Protein AF-A0A3M1D5W0-F1 (afdb_monomer)

Foldseek 3Di:
DDPVVVVVVVVVVVVVVVVVVVVVVVVVLVVLQVVVVVVVVVLLVVQLVVLQVVVWKKKKAWDDWLEPLVDPQRAKTKIFIWTDDVVVPDLDIATPPDDCVPPNDRPDNPPGIAICDDVTPNDGPSHGPYDDDWDDADDDHPQTRMFMAGSNSDTD

Structure (mmCIF, N/CA/C/O backbone):
data_AF-A0A3M1D5W0-F1
#
_entry.id   AF-A0A3M1D5W0-F1
#
loop_
_atom_site.group_PDB
_atom_site.id
_atom_site.type_symbol
_atom_site.label_atom_id
_atom_site.label_alt_id
_atom_site.label_comp_id
_atom_site.label_asym_id
_atom_site.label_entity_id
_atom_site.label_seq_id
_atom_site.pdbx_PDB_ins_code
_atom_site.Cartn_x
_atom_site.Cartn_y
_atom_site.Cartn_z
_atom_site.occupancy
_atom_site.B_iso_or_equiv
_atom_site.auth_seq_id
_atom_site.auth_comp_id
_atom_site.auth_asym_id
_atom_site.auth_atom_id
_atom_site.pdbx_PDB_model_num
ATOM 1 N N . MET A 1 1 ? 33.550 31.207 -32.796 1.00 58.09 1 MET A N 1
ATOM 2 C CA . MET A 1 1 ? 33.046 29.836 -32.621 1.00 58.09 1 MET A CA 1
ATOM 3 C C . MET A 1 1 ? 33.156 29.119 -33.953 1.00 58.09 1 MET A C 1
ATOM 5 O O . MET A 1 1 ? 32.541 29.562 -34.919 1.00 58.09 1 MET A O 1
ATOM 9 N N . THR A 1 2 ? 34.029 28.120 -34.053 1.00 89.38 2 THR A N 1
ATOM 10 C CA . THR A 1 2 ? 34.349 27.435 -35.321 1.00 89.38 2 THR A CA 1
ATOM 11 C C . THR A 1 2 ? 33.618 26.091 -35.425 1.00 89.38 2 THR A C 1
ATOM 13 O O . THR A 1 2 ? 33.246 25.497 -34.415 1.00 89.38 2 THR A O 1
ATOM 16 N N . LEU A 1 3 ? 33.404 25.579 -36.646 1.00 79.06 3 LEU A N 1
ATOM 17 C CA . LEU A 1 3 ? 32.763 24.267 -36.866 1.00 79.06 3 LEU A CA 1
ATOM 18 C C . LEU A 1 3 ? 33.506 23.118 -36.156 1.00 79.06 3 LEU A C 1
ATOM 20 O O . LEU A 1 3 ? 32.880 22.158 -35.714 1.00 79.06 3 LEU A O 1
ATOM 24 N N . THR A 1 4 ? 34.828 23.233 -36.004 1.00 82.19 4 THR A N 1
ATOM 25 C CA . THR A 1 4 ? 35.663 22.253 -35.295 1.00 82.19 4 THR A CA 1
ATOM 26 C C . THR A 1 4 ? 35.435 22.274 -33.785 1.00 82.19 4 THR A C 1
ATOM 28 O O . THR A 1 4 ? 35.382 21.221 -33.158 1.00 82.19 4 THR A O 1
ATOM 31 N N . GLU A 1 5 ? 35.235 23.452 -33.201 1.00 81.12 5 GLU A N 1
ATOM 32 C CA . GLU A 1 5 ? 34.922 23.627 -31.782 1.00 81.12 5 GLU A CA 1
ATOM 33 C C . GLU A 1 5 ? 33.562 23.001 -31.436 1.00 81.12 5 GLU A C 1
ATOM 35 O O . GLU A 1 5 ? 33.445 22.258 -30.462 1.00 81.12 5 GLU A O 1
ATOM 40 N N . LEU A 1 6 ? 32.558 23.193 -32.298 1.00 82.94 6 LEU A N 1
ATOM 41 C CA . LEU A 1 6 ? 31.241 22.572 -32.134 1.00 82.94 6 LEU A CA 1
ATOM 42 C C . LEU A 1 6 ? 31.301 21.037 -32.252 1.00 82.94 6 LEU A C 1
ATOM 44 O O . LEU A 1 6 ? 30.639 20.336 -31.488 1.00 82.94 6 LEU A O 1
ATOM 48 N N . ALA A 1 7 ? 32.126 20.505 -33.159 1.00 84.75 7 ALA A N 1
ATOM 49 C CA . ALA A 1 7 ? 32.320 19.062 -33.306 1.00 84.75 7 ALA A CA 1
ATOM 50 C C . ALA A 1 7 ? 32.958 18.428 -32.057 1.00 84.75 7 ALA A C 1
ATOM 52 O O . ALA A 1 7 ? 32.533 17.356 -31.623 1.00 84.75 7 ALA A O 1
ATOM 53 N N . ILE A 1 8 ? 33.934 19.106 -31.444 1.00 87.94 8 ILE A N 1
ATOM 54 C CA . ILE A 1 8 ? 34.583 18.641 -30.210 1.00 87.94 8 ILE A CA 1
ATOM 55 C C . ILE A 1 8 ? 33.595 18.666 -29.039 1.00 87.94 8 ILE A C 1
ATOM 57 O O . ILE A 1 8 ? 33.496 17.683 -28.306 1.00 87.94 8 ILE A O 1
ATOM 61 N N . VAL A 1 9 ? 32.818 19.743 -28.886 1.00 90.44 9 VAL A N 1
ATOM 62 C CA . VAL A 1 9 ? 31.802 19.844 -27.823 1.00 90.44 9 VAL A CA 1
ATOM 63 C C . VAL A 1 9 ? 30.752 18.739 -27.960 1.00 90.44 9 VAL A C 1
ATOM 65 O O . VAL A 1 9 ? 30.428 18.080 -26.973 1.00 90.44 9 VAL A O 1
ATOM 68 N N . MET A 1 10 ? 30.273 18.469 -29.176 1.00 85.81 10 MET A N 1
ATOM 69 C CA . MET A 1 10 ? 29.327 17.378 -29.431 1.00 85.81 10 MET A CA 1
ATOM 70 C C . MET A 1 10 ? 29.923 16.005 -29.105 1.00 85.81 10 MET A C 1
ATOM 72 O O . MET A 1 10 ? 29.257 15.189 -28.470 1.00 85.81 10 MET A O 1
ATOM 76 N N . ALA A 1 11 ? 31.180 15.755 -29.477 1.00 86.56 11 ALA A N 1
ATOM 77 C CA . ALA A 1 11 ? 31.855 14.501 -29.152 1.00 86.56 11 ALA A CA 1
ATOM 78 C C . ALA A 1 11 ? 31.963 14.293 -27.632 1.00 86.56 11 ALA A C 1
ATOM 80 O O . ALA A 1 11 ? 31.651 13.213 -27.129 1.00 86.56 11 ALA A O 1
ATOM 81 N N . VAL A 1 12 ? 32.327 15.341 -26.886 1.00 86.69 12 VAL A N 1
ATOM 82 C CA . VAL A 1 12 ? 32.404 15.291 -25.419 1.00 86.69 12 VAL A CA 1
ATOM 83 C C . VAL A 1 12 ? 31.020 15.076 -24.795 1.00 86.69 12 VAL A C 1
ATOM 85 O O . VAL A 1 12 ? 30.886 14.242 -23.901 1.00 86.69 12 VAL A O 1
ATOM 88 N N . LEU A 1 13 ? 29.975 15.749 -25.288 1.00 86.31 13 LEU A N 1
ATOM 89 C CA . LEU A 1 13 ? 28.600 15.561 -24.807 1.00 86.31 13 LEU A CA 1
ATOM 90 C C . LEU A 1 13 ? 28.088 14.133 -25.031 1.00 86.31 13 LEU A C 1
ATOM 92 O O . LEU A 1 13 ? 27.442 13.578 -24.145 1.00 86.31 13 LEU A O 1
ATOM 96 N N . VAL A 1 14 ? 28.397 13.516 -26.173 1.00 88.12 14 VAL A N 1
ATOM 97 C CA . VAL A 1 14 ? 28.004 12.126 -26.461 1.00 88.12 14 VAL A CA 1
ATOM 98 C C . VAL A 1 14 ? 28.707 11.149 -25.519 1.00 88.12 14 VAL A C 1
ATOM 100 O O . VAL A 1 14 ? 28.059 10.256 -24.971 1.00 88.12 14 VAL A O 1
ATOM 103 N N . VAL A 1 15 ? 30.006 11.337 -25.273 1.00 84.50 15 VAL A N 1
ATOM 104 C CA . VAL A 1 15 ? 30.772 10.494 -24.340 1.00 84.50 15 VAL A CA 1
ATOM 105 C C . VAL A 1 15 ? 30.238 10.634 -22.911 1.00 84.50 15 VAL A C 1
ATOM 107 O O . VAL A 1 15 ? 29.991 9.628 -22.244 1.00 84.50 15 VAL A O 1
ATOM 110 N N . LEU A 1 16 ? 29.992 11.864 -22.453 1.00 82.88 16 LEU A N 1
ATOM 111 C CA . LEU A 1 16 ? 29.417 12.119 -21.129 1.00 82.88 16 LEU A CA 1
ATOM 112 C C . LEU A 1 16 ? 27.992 11.565 -21.005 1.00 82.88 16 LEU A C 1
ATOM 114 O O . LEU A 1 16 ? 27.657 10.967 -19.983 1.00 82.88 16 LEU A O 1
ATOM 118 N N . GLY A 1 17 ? 27.171 11.702 -22.048 1.00 78.25 17 GLY A N 1
ATOM 119 C CA . GLY A 1 17 ? 25.819 11.148 -22.098 1.00 78.25 17 GLY A CA 1
ATOM 120 C C . GLY A 1 17 ? 25.807 9.622 -22.008 1.00 78.25 17 GLY A C 1
ATOM 121 O O . GLY A 1 17 ? 25.009 9.061 -21.257 1.00 78.25 17 GLY A O 1
ATOM 122 N N . ALA A 1 18 ? 26.726 8.942 -22.698 1.00 75.88 18 ALA A N 1
ATOM 123 C CA . ALA A 1 18 ? 26.844 7.486 -22.654 1.00 75.88 18 ALA A CA 1
ATOM 124 C C . ALA A 1 18 ? 27.225 6.971 -21.254 1.00 75.88 18 ALA A C 1
ATOM 126 O O . ALA A 1 18 ? 26.609 6.028 -20.752 1.00 75.88 18 ALA A O 1
ATOM 127 N N . ILE A 1 19 ? 28.192 7.620 -20.596 1.00 79.56 19 ILE A N 1
ATOM 128 C CA . ILE A 1 19 ? 28.628 7.261 -19.236 1.00 79.56 19 ILE A CA 1
ATOM 129 C C . ILE A 1 19 ? 27.526 7.568 -18.214 1.00 79.56 19 ILE A C 1
ATOM 131 O O . ILE A 1 19 ? 27.208 6.732 -17.365 1.00 79.56 19 ILE A O 1
ATOM 135 N N . GLY A 1 20 ? 26.905 8.748 -18.312 1.00 69.94 20 GLY A N 1
ATOM 136 C CA . GLY A 1 20 ? 25.817 9.157 -17.424 1.00 69.94 20 GLY A CA 1
ATOM 137 C C . GLY A 1 20 ? 24.614 8.220 -17.518 1.00 69.94 20 GLY A C 1
ATOM 138 O O . GLY A 1 20 ? 24.062 7.810 -16.498 1.00 69.94 20 GLY A O 1
ATOM 139 N N . TYR A 1 21 ? 24.251 7.804 -18.730 1.00 70.88 21 TYR A N 1
ATOM 140 C CA . TYR A 1 21 ? 23.145 6.880 -18.952 1.00 70.88 21 TYR A CA 1
ATOM 141 C C . TYR A 1 21 ? 23.424 5.469 -18.411 1.00 70.88 21 TYR A C 1
ATOM 143 O O . TYR A 1 21 ? 22.536 4.865 -17.808 1.00 70.88 21 TYR A O 1
ATOM 151 N N . ALA A 1 22 ? 24.652 4.959 -18.556 1.00 67.25 22 ALA A N 1
ATOM 152 C CA . ALA A 1 22 ? 25.047 3.681 -17.964 1.00 67.25 22 ALA A CA 1
ATOM 153 C C . ALA A 1 22 ? 24.972 3.711 -16.425 1.00 67.25 22 ALA A C 1
ATOM 155 O O . ALA A 1 22 ? 24.407 2.804 -15.825 1.00 67.25 22 ALA A O 1
ATOM 156 N N . SER A 1 23 ? 25.447 4.790 -15.796 1.00 65.44 23 SER A N 1
ATOM 157 C CA . SER A 1 23 ? 25.410 4.964 -14.335 1.00 65.44 23 SER A CA 1
ATOM 158 C C . SER A 1 23 ? 23.983 5.082 -13.773 1.00 65.44 23 SER A C 1
ATOM 160 O O . SER A 1 23 ? 23.661 4.523 -12.723 1.00 65.44 23 SER A O 1
ATOM 162 N N . LEU A 1 24 ? 23.087 5.770 -14.491 1.00 60.34 24 LEU A N 1
ATOM 163 C CA . LEU A 1 24 ? 21.694 5.948 -14.066 1.00 60.34 24 LEU A CA 1
ATOM 164 C C . LEU A 1 24 ? 20.868 4.655 -14.155 1.00 60.34 24 LEU A C 1
ATOM 166 O O . LEU A 1 24 ? 19.963 4.457 -13.340 1.00 60.34 24 LEU A O 1
ATOM 170 N N . ARG A 1 25 ? 21.185 3.758 -15.100 1.00 61.16 25 ARG A N 1
ATOM 171 C CA . ARG A 1 25 ? 20.491 2.467 -15.258 1.00 61.16 25 ARG A CA 1
ATOM 172 C C . ARG A 1 25 ? 20.556 1.598 -14.001 1.00 61.16 25 ARG A C 1
ATOM 174 O O . ARG A 1 25 ? 19.554 0.974 -13.663 1.00 61.16 25 ARG A O 1
ATOM 181 N N . ASP A 1 26 ? 21.670 1.618 -13.277 1.00 62.19 26 ASP A N 1
ATOM 182 C CA . ASP A 1 26 ? 21.860 0.771 -12.092 1.00 62.19 26 ASP A CA 1
ATOM 183 C C . ASP A 1 26 ? 21.162 1.320 -10.835 1.00 62.19 26 ASP A C 1
ATOM 185 O O . ASP A 1 26 ? 20.867 0.580 -9.891 1.00 62.19 26 ASP A O 1
ATOM 189 N N . GLN A 1 27 ? 20.865 2.622 -10.804 1.00 62.28 27 GLN A N 1
ATOM 190 C CA . GLN A 1 27 ? 20.290 3.285 -9.630 1.00 62.28 27 GLN A CA 1
ATOM 191 C C . GLN A 1 27 ? 18.758 3.346 -9.664 1.00 62.28 27 GLN A C 1
ATOM 193 O O . GLN A 1 27 ? 18.109 3.166 -8.630 1.00 62.28 27 GLN A O 1
ATOM 198 N N . LEU A 1 28 ? 18.164 3.549 -10.843 1.00 66.50 28 LEU A N 1
ATOM 199 C CA . LEU A 1 28 ? 16.711 3.632 -11.038 1.00 66.50 28 LEU A CA 1
ATOM 200 C C . LEU A 1 28 ? 15.896 2.466 -10.436 1.00 66.50 28 LEU A C 1
ATOM 202 O O . LEU A 1 28 ? 14.906 2.751 -9.754 1.00 66.50 28 LEU A O 1
ATOM 206 N N . PRO A 1 29 ? 16.266 1.180 -10.606 1.00 66.75 29 PRO A N 1
ATOM 207 C CA . PRO A 1 29 ? 15.489 0.078 -10.034 1.00 66.75 29 PRO A CA 1
ATOM 208 C C . PRO A 1 29 ? 15.486 0.093 -8.499 1.00 66.75 29 PRO A C 1
ATOM 210 O O . PRO A 1 29 ? 14.456 -0.182 -7.885 1.00 66.75 29 PRO A O 1
ATOM 213 N N . ARG A 1 30 ? 16.594 0.495 -7.859 1.00 69.69 30 ARG A N 1
ATOM 214 C CA . ARG A 1 30 ? 16.668 0.614 -6.391 1.00 69.69 30 ARG A CA 1
ATOM 215 C C . ARG A 1 30 ? 15.751 1.710 -5.857 1.00 69.69 30 ARG A C 1
ATOM 217 O O . ARG A 1 30 ? 15.111 1.527 -4.829 1.00 69.69 30 ARG A O 1
ATOM 224 N N . PHE A 1 31 ? 15.658 2.844 -6.547 1.00 71.00 31 PHE A N 1
ATOM 225 C CA . PHE A 1 31 ? 14.760 3.922 -6.125 1.00 71.00 31 PHE A CA 1
ATOM 226 C C . PHE A 1 31 ? 13.283 3.515 -6.192 1.00 71.00 31 PHE A C 1
ATOM 228 O O . PHE A 1 31 ? 12.505 3.871 -5.304 1.00 71.00 31 PHE A O 1
ATOM 235 N N . ARG A 1 32 ? 12.898 2.746 -7.215 1.00 74.69 32 ARG A N 1
ATOM 236 C CA . ARG A 1 32 ? 11.511 2.303 -7.424 1.00 74.69 32 ARG A CA 1
ATOM 237 C C . ARG A 1 32 ? 11.055 1.308 -6.361 1.00 74.69 32 ARG A C 1
ATOM 239 O O . ARG A 1 32 ? 9.991 1.494 -5.775 1.00 74.69 32 ARG A O 1
ATOM 246 N N . THR A 1 33 ? 11.892 0.328 -6.024 1.00 77.38 33 THR A N 1
ATOM 247 C CA . THR A 1 33 ? 11.592 -0.629 -4.947 1.00 77.38 33 THR A CA 1
ATOM 248 C C . THR A 1 33 ? 11.554 0.041 -3.575 1.00 77.38 33 THR A C 1
ATOM 250 O O . THR A 1 33 ? 10.668 -0.247 -2.772 1.00 77.38 33 THR A O 1
ATOM 253 N N . VAL A 1 34 ? 12.444 1.006 -3.315 1.00 83.25 34 VAL A N 1
ATOM 254 C CA . VAL A 1 34 ? 12.425 1.797 -2.074 1.00 83.25 34 VAL A CA 1
ATOM 255 C C . VAL A 1 34 ? 11.142 2.618 -1.948 1.00 83.25 34 VAL A C 1
ATOM 257 O O . VAL A 1 34 ? 10.620 2.748 -0.843 1.00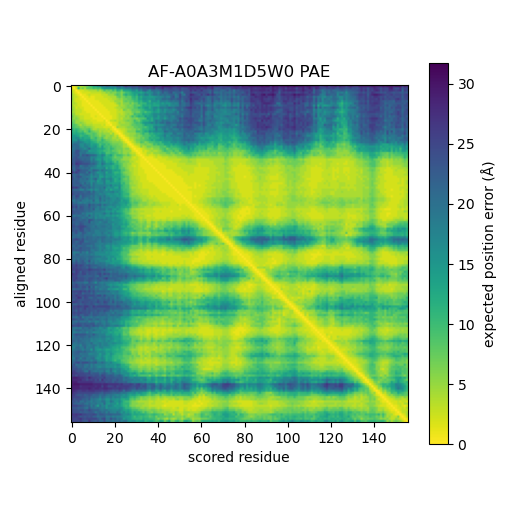 83.25 34 VAL A O 1
ATOM 260 N N . LYS A 1 35 ? 10.601 3.155 -3.048 1.00 85.44 35 LYS A N 1
ATOM 261 C CA . LYS A 1 35 ? 9.321 3.879 -3.029 1.00 85.44 35 LYS A CA 1
ATOM 262 C C . LYS A 1 35 ? 8.164 2.964 -2.609 1.00 85.44 35 LYS A C 1
ATOM 264 O O . LYS A 1 35 ? 7.423 3.335 -1.702 1.00 85.44 35 LYS A O 1
ATOM 269 N N . ALA A 1 36 ? 8.056 1.777 -3.207 1.00 84.75 36 ALA A N 1
ATOM 270 C CA . ALA A 1 36 ? 7.030 0.796 -2.846 1.00 84.75 36 ALA A CA 1
ATOM 271 C C . ALA A 1 36 ? 7.156 0.348 -1.381 1.00 84.75 36 ALA A C 1
ATOM 273 O O . ALA A 1 36 ? 6.180 0.373 -0.636 1.00 84.75 36 ALA A O 1
ATOM 274 N N . ALA A 1 37 ? 8.379 0.055 -0.927 1.00 86.12 37 ALA A N 1
ATOM 275 C CA . ALA A 1 37 ? 8.636 -0.312 0.464 1.00 86.12 37 ALA A CA 1
ATOM 276 C C . ALA A 1 37 ? 8.307 0.821 1.454 1.00 86.12 37 ALA A C 1
ATOM 278 O O . ALA A 1 37 ? 7.791 0.568 2.541 1.00 86.12 37 ALA A O 1
ATOM 279 N N . ARG A 1 38 ? 8.587 2.083 1.093 1.00 89.44 38 ARG A N 1
ATOM 280 C CA . ARG A 1 38 ? 8.218 3.252 1.908 1.00 89.44 38 ARG A CA 1
ATOM 281 C C . ARG A 1 38 ? 6.706 3.420 2.016 1.00 89.44 38 ARG A C 1
ATOM 283 O O . ARG A 1 38 ? 6.251 3.764 3.099 1.00 89.44 38 ARG A O 1
ATOM 290 N N . ARG A 1 39 ? 5.956 3.166 0.937 1.00 89.81 39 ARG A N 1
ATOM 291 C CA . ARG A 1 39 ? 4.486 3.201 0.950 1.00 89.81 39 ARG A CA 1
ATOM 292 C C . ARG A 1 39 ? 3.929 2.133 1.883 1.00 89.81 39 ARG A C 1
ATOM 294 O O . ARG A 1 39 ? 3.280 2.496 2.850 1.00 89.81 39 ARG A O 1
ATOM 301 N N . LEU A 1 40 ? 4.315 0.871 1.688 1.00 88.12 40 LEU A N 1
ATOM 302 C CA . LEU A 1 40 ? 3.889 -0.230 2.559 1.00 88.12 40 LEU A CA 1
ATOM 303 C C . LEU A 1 40 ? 4.209 0.048 4.037 1.00 88.12 40 LEU A C 1
ATOM 305 O O . LEU A 1 40 ? 3.393 -0.184 4.922 1.00 88.12 40 LEU A O 1
ATOM 309 N N . ARG A 1 41 ? 5.401 0.590 4.318 1.00 89.75 41 ARG A N 1
ATOM 310 C CA . ARG A 1 41 ? 5.779 1.007 5.672 1.00 89.75 41 ARG A CA 1
ATOM 311 C C . ARG A 1 41 ? 4.889 2.131 6.211 1.00 89.75 41 ARG A C 1
ATOM 313 O O . ARG A 1 41 ? 4.595 2.103 7.400 1.00 89.75 41 ARG A O 1
ATOM 320 N N . SER A 1 42 ? 4.545 3.124 5.391 1.00 92.62 42 SER A N 1
ATOM 321 C CA . SER A 1 42 ? 3.623 4.195 5.788 1.00 92.62 42 SER A CA 1
ATOM 322 C C . SER A 1 42 ? 2.284 3.598 6.183 1.00 92.62 42 SER A C 1
ATOM 324 O O . SER A 1 42 ? 1.859 3.796 7.310 1.00 92.62 42 SER A O 1
ATOM 326 N N . ASP A 1 43 ? 1.717 2.752 5.325 1.00 91.75 43 ASP A N 1
ATOM 327 C CA . ASP A 1 43 ? 0.399 2.163 5.544 1.00 91.75 43 ASP A CA 1
ATOM 328 C C . ASP A 1 43 ? 0.367 1.307 6.830 1.00 91.75 43 ASP A C 1
ATOM 330 O O . ASP A 1 43 ? -0.591 1.353 7.596 1.00 91.75 43 ASP A O 1
ATOM 334 N N . LEU A 1 44 ? 1.451 0.584 7.145 1.00 90.31 44 LEU A N 1
ATOM 335 C CA . LEU A 1 44 ? 1.590 -0.140 8.418 1.00 90.31 44 LEU A CA 1
ATOM 336 C C . LEU A 1 44 ? 1.660 0.787 9.643 1.00 90.31 44 LEU A C 1
ATOM 338 O O . LEU A 1 44 ? 1.154 0.438 10.711 1.00 90.31 44 LEU A O 1
ATOM 342 N N . LEU A 1 45 ? 2.327 1.938 9.527 1.00 91.81 45 LEU A N 1
ATOM 343 C CA . LEU A 1 45 ? 2.380 2.928 10.605 1.00 91.81 45 LEU A CA 1
ATOM 344 C C . LEU A 1 45 ? 1.014 3.589 10.802 1.00 91.81 45 LEU A C 1
ATOM 346 O O . LEU A 1 45 ? 0.588 3.734 11.947 1.00 91.81 45 LEU A O 1
ATOM 350 N N . ASP A 1 46 ? 0.325 3.896 9.706 1.00 92.56 46 ASP A N 1
ATOM 351 C CA . ASP A 1 46 ? -1.011 4.486 9.703 1.00 92.56 46 ASP A CA 1
ATOM 352 C C . ASP A 1 46 ? -2.023 3.517 10.333 1.00 92.56 46 ASP A C 1
ATOM 354 O O . ASP A 1 46 ? -2.770 3.903 11.232 1.00 92.56 46 ASP A O 1
ATOM 358 N N . LEU A 1 47 ? -1.976 2.227 9.977 1.00 90.69 47 LEU A N 1
ATOM 359 C CA . LEU A 1 47 ? -2.795 1.181 10.601 1.00 90.69 47 LEU A CA 1
ATOM 360 C C . LEU A 1 47 ? -2.511 1.022 12.093 1.00 90.69 47 LEU A C 1
ATOM 362 O O . LEU A 1 47 ? -3.441 0.846 12.884 1.00 90.69 47 LEU A O 1
ATOM 366 N N . ARG A 1 48 ? -1.238 1.081 12.495 1.00 89.25 48 ARG A N 1
ATOM 367 C CA . ARG A 1 48 ? -0.849 1.005 13.906 1.00 89.25 48 ARG A CA 1
ATOM 368 C C . ARG A 1 48 ? -1.385 2.197 14.693 1.00 89.25 48 ARG A C 1
ATOM 370 O O . ARG A 1 48 ? -1.881 2.013 15.803 1.00 89.25 48 ARG A O 1
ATOM 377 N N . GLU A 1 49 ? -1.260 3.405 14.151 1.00 91.44 49 GLU A N 1
ATOM 378 C CA . GLU A 1 49 ? -1.802 4.611 14.775 1.00 91.44 49 GLU A CA 1
ATOM 379 C C . GLU A 1 49 ? -3.327 4.538 14.852 1.00 91.44 49 GLU A C 1
ATOM 381 O O . GLU A 1 49 ? -3.898 4.794 15.913 1.00 91.44 49 GLU A O 1
ATOM 386 N N . LEU A 1 50 ? -3.980 4.120 13.766 1.00 90.19 50 LEU A N 1
ATOM 387 C CA . LEU A 1 50 ? -5.425 3.945 13.700 1.00 90.19 50 LEU A CA 1
ATOM 388 C C . LEU A 1 50 ? -5.912 2.946 14.753 1.00 90.19 50 LEU A C 1
ATOM 390 O O . LEU A 1 50 ? -6.869 3.255 15.461 1.00 90.19 50 LEU A O 1
ATOM 394 N N . ALA A 1 51 ? -5.230 1.809 14.924 1.00 87.94 51 ALA A N 1
ATOM 395 C CA . ALA A 1 51 ? -5.569 0.814 15.942 1.00 87.94 51 ALA A CA 1
ATOM 396 C C . ALA A 1 51 ? -5.528 1.395 17.362 1.00 87.94 51 ALA A C 1
ATOM 398 O O . ALA A 1 51 ? -6.436 1.171 18.164 1.00 87.94 51 ALA A O 1
ATOM 399 N N . VAL A 1 52 ? -4.494 2.188 17.664 1.00 89.56 52 VAL A N 1
ATOM 400 C CA . VAL A 1 52 ? -4.340 2.851 18.967 1.00 89.56 52 VAL A CA 1
ATOM 401 C C . VAL A 1 52 ? -5.390 3.942 19.164 1.00 89.56 52 VAL A C 1
ATOM 403 O O . VAL A 1 52 ? -5.985 4.037 20.236 1.00 89.56 52 VAL A O 1
ATOM 406 N N . ARG A 1 53 ? -5.640 4.756 18.135 1.00 90.44 53 ARG A N 1
ATOM 407 C CA . ARG A 1 53 ? -6.569 5.891 18.188 1.00 90.44 53 ARG A CA 1
ATOM 408 C C . ARG A 1 53 ? -8.022 5.447 18.332 1.00 90.44 53 ARG A C 1
ATOM 410 O O . ARG A 1 53 ? -8.769 6.051 19.093 1.00 90.44 53 ARG A O 1
ATOM 417 N N . THR A 1 54 ? -8.413 4.404 17.607 1.00 87.25 54 THR A N 1
ATOM 418 C CA . THR A 1 54 ? -9.787 3.872 17.604 1.00 87.25 54 THR A CA 1
ATOM 419 C C . THR A 1 54 ? -10.009 2.795 18.664 1.00 87.25 54 THR A C 1
ATOM 421 O O . THR A 1 54 ? -11.142 2.373 18.874 1.00 87.25 54 THR A O 1
ATOM 424 N N . ASN A 1 55 ? -8.947 2.359 19.357 1.00 87.94 55 ASN A N 1
ATOM 425 C CA . ASN A 1 55 ? -8.967 1.228 20.286 1.00 87.94 55 ASN A CA 1
ATOM 426 C C . ASN A 1 55 ? -9.585 -0.036 19.651 1.00 87.94 55 ASN A C 1
ATOM 428 O O . ASN A 1 55 ? -10.338 -0.785 20.285 1.00 87.94 55 ASN A O 1
ATOM 432 N N . ARG A 1 56 ? -9.258 -0.268 18.379 1.00 87.44 56 ARG A N 1
ATOM 433 C CA . ARG A 1 56 ? -9.738 -1.387 17.565 1.00 87.44 56 ARG A CA 1
ATOM 434 C C . ARG A 1 56 ? -8.573 -2.089 16.901 1.00 87.44 56 ARG A C 1
ATOM 436 O O . ARG A 1 56 ? -7.469 -1.560 16.820 1.00 87.44 56 ARG A O 1
ATOM 443 N N . GLU A 1 57 ? -8.798 -3.330 16.504 1.00 89.12 57 GLU A N 1
ATOM 444 C CA . GLU A 1 57 ? -7.804 -4.045 15.717 1.00 89.12 57 GLU A CA 1
ATOM 445 C C . GLU A 1 57 ? -7.807 -3.526 14.284 1.00 89.12 57 GLU A C 1
ATOM 447 O O . GLU A 1 57 ? -8.847 -3.167 13.741 1.00 89.12 57 GLU A O 1
ATOM 452 N N . THR A 1 58 ? -6.636 -3.484 13.672 1.00 90.56 58 THR A N 1
ATOM 453 C CA . THR A 1 58 ? -6.487 -3.153 12.256 1.00 90.56 58 THR A CA 1
ATOM 454 C C . THR A 1 58 ? -5.610 -4.205 11.609 1.00 90.56 58 THR A C 1
ATOM 456 O O . THR A 1 58 ? -4.823 -4.872 12.290 1.00 90.56 58 THR A O 1
ATOM 459 N N . ARG A 1 59 ? -5.739 -4.394 10.301 1.00 90.12 59 ARG A N 1
ATOM 460 C CA . ARG A 1 59 ? -4.891 -5.332 9.576 1.00 90.12 59 ARG A CA 1
ATOM 461 C C . ARG A 1 59 ? -4.532 -4.840 8.190 1.00 90.12 59 ARG A C 1
ATOM 463 O O . ARG A 1 59 ? -5.289 -4.110 7.558 1.00 90.12 59 ARG A O 1
ATOM 470 N N . LEU A 1 60 ? -3.381 -5.303 7.729 1.00 91.69 60 LEU A N 1
ATOM 471 C CA . LEU A 1 60 ? -2.983 -5.256 6.332 1.00 91.69 60 LEU A CA 1
ATOM 472 C C . LEU A 1 60 ? -3.097 -6.667 5.763 1.00 91.69 60 LEU A C 1
ATOM 474 O O . LEU A 1 60 ? -2.499 -7.569 6.339 1.00 91.69 60 LEU A O 1
ATOM 478 N N . VAL A 1 61 ? -3.819 -6.864 4.662 1.00 90.62 61 VAL A N 1
ATOM 479 C CA . VAL A 1 61 ? -3.961 -8.169 3.988 1.00 90.62 61 VAL A CA 1
ATOM 480 C C . VAL A 1 61 ? -3.314 -8.095 2.616 1.00 90.62 61 VAL A C 1
ATOM 482 O O . VAL A 1 61 ? -3.685 -7.242 1.816 1.00 90.62 61 VAL A O 1
ATOM 485 N N . LEU A 1 62 ? -2.366 -8.976 2.316 1.00 89.75 62 LEU A N 1
ATOM 486 C CA . LEU A 1 62 ? -1.812 -9.083 0.969 1.00 89.75 62 LEU A CA 1
ATOM 487 C C . LEU A 1 62 ? -2.801 -9.846 0.078 1.00 89.75 62 LEU A C 1
ATOM 489 O O . LEU A 1 62 ? -3.178 -10.970 0.397 1.00 89.75 62 LEU A O 1
ATOM 493 N N . THR A 1 63 ? -3.230 -9.249 -1.034 1.00 89.38 63 THR A N 1
ATOM 494 C CA . THR A 1 63 ? -4.289 -9.812 -1.895 1.00 89.38 63 THR A CA 1
ATOM 495 C C . THR A 1 63 ? -3.805 -10.203 -3.282 1.00 89.38 63 THR A C 1
ATOM 497 O O . THR A 1 63 ? -4.341 -11.136 -3.878 1.00 89.38 63 THR A O 1
ATOM 500 N N . GLY A 1 64 ? -2.774 -9.537 -3.800 1.00 87.62 64 GLY A N 1
ATOM 501 C CA . GLY A 1 64 ? -2.225 -9.826 -5.121 1.00 87.62 64 GLY A CA 1
ATOM 502 C C . GLY A 1 64 ? -0.712 -9.702 -5.159 1.00 87.62 64 GLY A C 1
ATOM 503 O O . GLY A 1 64 ? -0.134 -8.768 -4.609 1.00 87.62 64 GLY A O 1
ATOM 504 N N . SER A 1 65 ? -0.056 -10.642 -5.836 1.00 86.31 65 SER A N 1
ATOM 505 C CA . SER A 1 65 ? 1.368 -10.541 -6.167 1.00 86.31 65 SER A CA 1
ATOM 506 C C . SER A 1 65 ? 1.533 -10.169 -7.637 1.00 86.31 65 SER A C 1
ATOM 508 O O . SER A 1 65 ? 0.684 -10.498 -8.465 1.00 86.31 65 SER A O 1
ATOM 510 N N . GLY A 1 66 ? 2.652 -9.536 -7.981 1.00 78.88 66 GLY A N 1
ATOM 511 C CA . GLY A 1 66 ? 3.046 -9.342 -9.376 1.00 78.88 66 GLY A CA 1
ATOM 512 C C . GLY A 1 66 ? 3.609 -10.613 -10.027 1.00 78.88 66 GLY A C 1
ATOM 513 O O . GLY A 1 66 ? 4.058 -10.547 -11.163 1.00 78.88 66 GLY A O 1
ATOM 514 N N . GLY A 1 67 ? 3.605 -11.762 -9.336 1.00 78.88 67 GLY A N 1
ATOM 515 C CA . GLY A 1 67 ? 4.105 -13.042 -9.843 1.00 78.88 67 GLY A CA 1
ATOM 516 C C . GLY A 1 67 ? 5.627 -13.194 -9.744 1.00 78.88 67 GLY A C 1
ATOM 517 O O . GLY A 1 67 ? 6.248 -12.830 -8.738 1.00 78.88 67 GLY A O 1
ATOM 518 N N . ASP A 1 68 ? 6.240 -13.773 -10.781 1.00 72.25 68 ASP A N 1
ATOM 519 C CA . ASP A 1 68 ? 7.696 -13.889 -10.877 1.00 72.25 68 ASP A CA 1
ATOM 520 C C . ASP A 1 68 ? 8.248 -12.528 -11.319 1.00 72.25 68 ASP A C 1
ATOM 522 O O . ASP A 1 68 ? 8.317 -12.237 -12.509 1.00 72.25 68 ASP A O 1
ATOM 526 N N . CYS A 1 69 ? 8.630 -11.672 -10.358 1.00 76.62 69 CYS A N 1
ATOM 527 C CA . CYS A 1 69 ? 9.176 -10.313 -10.567 1.00 76.62 69 CYS A CA 1
ATOM 528 C C . CYS A 1 69 ? 10.477 -10.246 -11.404 1.00 76.62 69 CYS A C 1
ATOM 530 O O . CYS A 1 69 ? 11.240 -9.281 -11.320 1.00 76.62 69 CYS A O 1
ATOM 532 N N . ARG A 1 70 ? 10.791 -11.314 -12.132 1.00 75.06 70 ARG A N 1
ATOM 533 C CA . ARG A 1 70 ? 11.834 -11.435 -13.143 1.00 75.06 70 ARG A CA 1
ATOM 534 C C . ARG A 1 70 ? 11.283 -11.247 -14.553 1.00 75.06 70 ARG A C 1
ATOM 536 O O . ARG A 1 70 ? 12.068 -10.914 -15.439 1.00 75.06 70 ARG A O 1
ATOM 543 N N . ASP A 1 71 ? 9.988 -11.475 -14.769 1.00 70.12 71 ASP A N 1
ATOM 544 C CA . ASP A 1 71 ? 9.375 -11.312 -16.080 1.00 70.12 71 ASP A CA 1
ATOM 545 C C . ASP A 1 71 ? 8.983 -9.848 -16.309 1.00 70.12 71 ASP A C 1
ATOM 547 O O . ASP A 1 71 ? 8.324 -9.205 -15.492 1.00 70.12 71 ASP A O 1
ATOM 551 N N . GLY A 1 72 ? 9.388 -9.316 -17.463 1.00 65.06 72 GLY A N 1
ATOM 552 C CA . GLY A 1 72 ? 9.268 -7.905 -17.834 1.00 65.06 72 GLY A CA 1
ATOM 553 C C . GLY A 1 72 ? 7.834 -7.393 -17.994 1.00 65.06 72 GLY A C 1
ATOM 554 O O . GLY A 1 72 ? 7.624 -6.236 -18.364 1.00 65.06 72 GLY A O 1
ATOM 555 N N . ARG A 1 73 ? 6.857 -8.274 -17.789 1.00 65.69 73 ARG A N 1
ATOM 556 C CA . ARG A 1 73 ? 5.431 -8.085 -18.061 1.00 65.69 73 ARG A CA 1
ATOM 557 C C . ARG A 1 73 ? 4.565 -8.250 -16.816 1.00 65.69 73 ARG A C 1
ATOM 559 O O . ARG A 1 73 ? 3.403 -7.859 -16.856 1.00 65.69 73 ARG A O 1
ATOM 566 N N . SER A 1 74 ? 5.115 -8.806 -15.739 1.00 68.00 74 SER A N 1
ATOM 567 C CA . SER A 1 74 ? 4.399 -9.102 -14.502 1.00 68.00 74 SER A CA 1
ATOM 568 C C . SER A 1 74 ? 5.010 -8.276 -13.367 1.00 68.00 74 SER A C 1
ATOM 570 O O . SER A 1 74 ? 5.939 -8.687 -12.671 1.00 68.00 74 SER A O 1
ATOM 572 N N . TRP A 1 75 ? 4.510 -7.046 -13.246 1.00 79.25 75 TRP A N 1
ATOM 573 C CA . TRP A 1 75 ? 4.860 -6.098 -12.190 1.00 79.25 75 TRP A CA 1
ATOM 574 C C . TRP A 1 75 ? 3.594 -5.687 -11.447 1.00 79.25 75 TRP A C 1
ATOM 576 O O . TRP A 1 75 ? 2.504 -5.722 -12.016 1.00 79.25 75 TRP A O 1
ATOM 586 N N . GLY A 1 76 ? 3.742 -5.254 -10.201 1.00 85.19 76 GLY A N 1
ATOM 587 C CA . GLY A 1 76 ? 2.625 -4.878 -9.351 1.00 85.19 76 GLY A CA 1
ATOM 588 C C . GLY A 1 76 ? 2.518 -5.714 -8.087 1.00 85.19 76 GLY A C 1
ATOM 589 O O . GLY A 1 76 ? 3.459 -6.391 -7.668 1.00 85.19 76 GLY A O 1
ATOM 590 N N . GLY A 1 77 ? 1.352 -5.608 -7.472 1.00 88.75 77 GLY A N 1
ATOM 591 C CA . GLY A 1 77 ? 1.023 -6.172 -6.178 1.00 88.75 77 GLY A CA 1
ATOM 592 C C . GLY A 1 77 ? -0.110 -5.375 -5.558 1.00 88.75 77 GLY A C 1
ATOM 593 O O . GLY A 1 77 ? -0.253 -4.187 -5.845 1.00 88.75 77 GLY A O 1
ATOM 594 N N . SER A 1 78 ? -0.891 -6.016 -4.706 1.00 91.31 78 SER A N 1
ATOM 595 C CA . SER A 1 78 ? -1.984 -5.353 -4.020 1.00 91.31 78 SER A CA 1
ATOM 596 C C . SER A 1 78 ? -2.138 -5.830 -2.588 1.00 91.31 78 SER A C 1
ATOM 598 O O . SER A 1 78 ? -1.808 -6.969 -2.238 1.00 91.31 78 SER A O 1
ATOM 600 N N . TRP A 1 79 ? -2.606 -4.914 -1.751 1.00 92.44 79 TRP A N 1
ATOM 601 C CA . TRP A 1 79 ? -2.959 -5.170 -0.368 1.00 92.44 79 TRP A CA 1
ATOM 602 C C . TRP A 1 79 ? -4.180 -4.352 0.038 1.00 92.44 79 TRP A C 1
ATOM 604 O O . TRP A 1 79 ? -4.510 -3.344 -0.587 1.00 92.44 79 TRP A O 1
ATOM 614 N N . LEU A 1 80 ? -4.850 -4.818 1.085 1.00 92.56 80 LEU A N 1
ATOM 615 C CA . LEU A 1 80 ? -5.988 -4.164 1.709 1.00 92.56 80 LEU A CA 1
ATOM 616 C C . LEU A 1 80 ? -5.611 -3.668 3.100 1.00 92.56 80 LEU A C 1
ATOM 618 O O . LEU A 1 80 ? -4.887 -4.344 3.832 1.00 92.56 80 LEU A O 1
ATOM 622 N N . LEU A 1 81 ? -6.137 -2.510 3.468 1.00 93.25 81 LEU A N 1
ATOM 623 C CA . LEU A 1 81 ? -6.071 -1.911 4.791 1.00 93.25 81 LEU A CA 1
ATOM 624 C C . LEU A 1 81 ? -7.470 -2.000 5.387 1.00 93.25 81 LEU A C 1
ATOM 626 O O . LEU A 1 81 ? -8.426 -1.492 4.801 1.00 93.25 81 LEU A O 1
ATOM 630 N N . GLN A 1 82 ? -7.586 -2.680 6.523 1.00 91.50 82 GLN A N 1
ATOM 631 C CA . GLN A 1 82 ? -8.879 -2.988 7.119 1.00 91.50 82 GLN A CA 1
ATOM 632 C C . GLN A 1 82 ? -8.892 -2.706 8.619 1.00 91.50 82 GLN A C 1
ATOM 634 O O . GLN A 1 82 ? -7.866 -2.817 9.303 1.00 91.50 82 GLN A O 1
ATOM 639 N N . ILE A 1 83 ? -10.069 -2.390 9.144 1.00 89.62 83 ILE A N 1
ATOM 640 C CA . ILE A 1 83 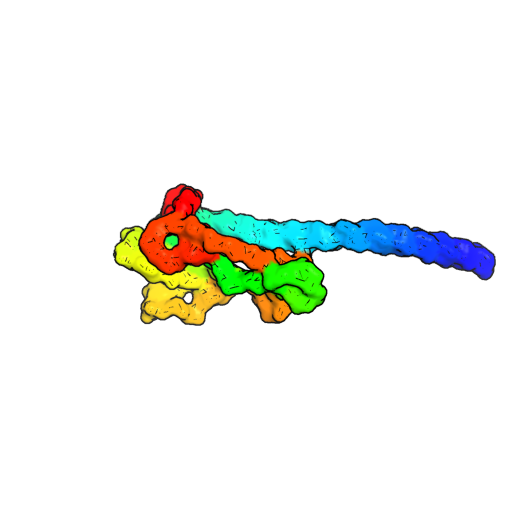? -10.348 -2.218 10.566 1.00 89.62 83 ILE A CA 1
ATOM 641 C C . ILE A 1 83 ? -11.325 -3.296 11.034 1.00 89.62 83 ILE A C 1
ATOM 643 O O . ILE A 1 83 ? -12.295 -3.631 10.366 1.00 89.62 83 ILE A O 1
ATOM 647 N N . GLY A 1 84 ? -11.039 -3.890 12.185 1.00 87.31 84 GLY A N 1
ATOM 648 C CA . GLY A 1 84 ? -11.861 -4.924 12.794 1.00 87.31 84 GLY A CA 1
ATOM 649 C C . GLY A 1 84 ? -12.624 -4.399 14.001 1.00 87.31 84 GLY A C 1
ATOM 650 O O . GLY A 1 84 ? -12.341 -3.330 14.553 1.00 87.31 84 GLY A O 1
ATOM 651 N N . ASN A 1 85 ? -13.612 -5.178 14.423 1.00 79.94 85 ASN A N 1
ATOM 652 C CA . ASN A 1 85 ? -14.490 -4.873 15.550 1.00 79.94 85 ASN A CA 1
ATOM 653 C C . ASN A 1 85 ? -14.421 -5.948 16.654 1.00 79.94 85 ASN A C 1
ATOM 655 O O . ASN A 1 85 ? -15.405 -6.155 17.372 1.00 79.94 85 ASN A O 1
ATOM 659 N N . SER A 1 86 ? -13.275 -6.621 16.850 1.00 74.62 86 SER A N 1
ATOM 660 C CA . SER A 1 86 ? -13.160 -7.644 17.909 1.00 74.62 86 SER A CA 1
ATOM 661 C C . SER A 1 86 ? -13.407 -7.113 19.319 1.00 74.62 86 SER A C 1
ATOM 663 O O . SER A 1 86 ? -13.879 -7.861 20.176 1.00 74.62 86 SER A O 1
ATOM 665 N N . SER A 1 87 ? -13.166 -5.822 19.573 1.00 70.75 87 SER A N 1
ATOM 666 C CA . SER A 1 87 ? -13.494 -5.176 20.851 1.00 70.75 87 SER A CA 1
ATOM 667 C C . SER A 1 87 ? -14.998 -5.186 21.160 1.00 70.75 87 SER A C 1
ATOM 669 O O . SER A 1 87 ? -15.375 -5.185 22.331 1.00 70.75 87 SER A O 1
ATOM 671 N N . LEU A 1 88 ? -15.844 -5.259 20.129 1.00 71.19 88 LEU A N 1
ATOM 672 C CA . LEU A 1 88 ? -17.303 -5.381 20.214 1.00 71.19 88 LEU A CA 1
ATOM 673 C C . LEU A 1 88 ? -17.788 -6.826 19.988 1.00 71.19 88 LEU A C 1
ATOM 675 O O . LEU A 1 88 ? -18.988 -7.064 19.871 1.00 71.19 88 LEU A O 1
ATOM 679 N N . GLY A 1 89 ? -16.874 -7.802 19.926 1.00 70.81 89 GLY A N 1
ATOM 680 C CA . GLY A 1 89 ? -17.199 -9.212 19.691 1.00 70.81 89 GLY A CA 1
ATOM 681 C C . GLY A 1 89 ? -17.566 -9.550 18.242 1.00 70.81 89 GLY A C 1
ATOM 682 O O . GLY A 1 89 ? -18.130 -10.616 17.997 1.00 70.81 89 GLY A O 1
ATOM 683 N N . SER A 1 90 ? -17.260 -8.669 17.284 1.00 78.06 90 SER A N 1
ATOM 684 C CA . SER A 1 90 ? -17.449 -8.927 15.854 1.00 78.06 90 SER A CA 1
ATOM 685 C C . SER A 1 90 ? -16.160 -9.448 15.221 1.00 78.06 90 SER A C 1
ATOM 687 O O . SER A 1 90 ? -15.084 -8.920 15.481 1.00 78.06 90 SER A O 1
ATOM 689 N N . ASN A 1 91 ? -16.286 -10.440 14.339 1.00 75.88 91 ASN A N 1
ATOM 690 C CA . ASN A 1 91 ? -15.184 -10.948 13.509 1.00 75.88 91 ASN A CA 1
ATOM 691 C C . ASN A 1 91 ? -15.193 -10.339 12.096 1.00 75.88 91 ASN A C 1
ATOM 693 O O . ASN A 1 91 ? -14.530 -10.858 11.197 1.00 75.88 91 ASN A O 1
ATOM 697 N N . ARG A 1 92 ? -16.007 -9.299 11.870 1.00 80.94 92 ARG A N 1
ATOM 698 C CA . ARG A 1 92 ? -16.063 -8.601 10.585 1.00 80.94 92 ARG A CA 1
ATOM 699 C C . ARG A 1 92 ? -14.915 -7.608 10.477 1.00 80.94 92 ARG A C 1
ATOM 701 O O . ARG A 1 92 ? -14.596 -6.913 11.444 1.00 80.94 92 ARG A O 1
ATOM 708 N N . TRP A 1 93 ? -14.346 -7.572 9.283 1.00 86.56 93 TRP A N 1
ATOM 709 C CA . TRP A 1 93 ? -13.336 -6.619 8.864 1.00 86.56 93 TRP A CA 1
ATOM 710 C C . TRP A 1 93 ? -13.961 -5.699 7.840 1.00 86.56 93 TRP A C 1
ATOM 712 O O . TRP A 1 93 ? -14.659 -6.185 6.954 1.00 86.56 93 TRP A O 1
ATOM 722 N N . ASP A 1 94 ? -13.689 -4.418 8.005 1.00 88.12 94 ASP A N 1
ATOM 723 C CA . ASP A 1 94 ? -14.162 -3.351 7.147 1.00 88.12 94 ASP A CA 1
ATOM 724 C C . ASP A 1 94 ? -12.973 -2.716 6.434 1.00 88.12 94 ASP A C 1
ATOM 726 O O . ASP A 1 94 ? -11.923 -2.499 7.055 1.00 88.12 94 ASP A O 1
ATOM 730 N N . THR A 1 95 ? -13.091 -2.492 5.138 1.00 90.50 95 THR A N 1
ATOM 731 C CA . THR A 1 95 ? -12.045 -1.880 4.326 1.00 90.50 95 THR A CA 1
ATOM 732 C C . THR A 1 95 ? -12.098 -0.374 4.512 1.00 90.50 95 THR A C 1
ATOM 734 O O . THR A 1 95 ? -13.146 0.193 4.741 1.00 90.50 95 THR A O 1
ATOM 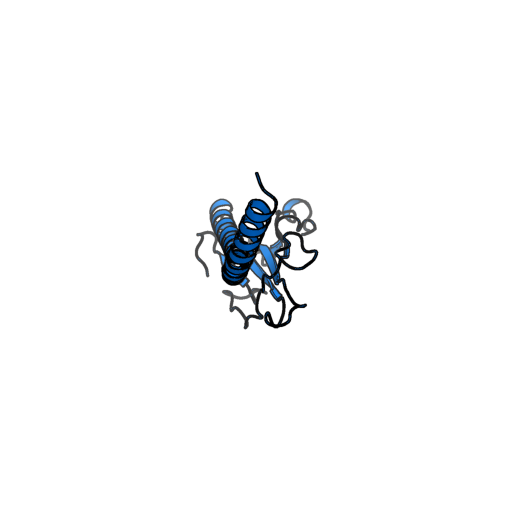737 N N . LEU A 1 96 ? -10.945 0.298 4.530 1.00 89.69 96 LEU A N 1
ATOM 738 C CA . LEU A 1 96 ? -10.967 1.745 4.748 1.00 89.69 96 LEU A CA 1
ATOM 739 C C . LEU A 1 96 ? -11.542 2.492 3.518 1.00 89.69 96 LEU A C 1
ATOM 741 O O . LEU A 1 96 ? -11.235 2.102 2.386 1.00 89.69 96 LEU A O 1
ATOM 745 N N . PRO A 1 97 ? -12.248 3.621 3.714 1.00 87.44 97 PRO A N 1
ATOM 746 C CA . PRO A 1 97 ? -12.674 4.188 4.998 1.00 87.44 97 PRO A CA 1
ATOM 747 C C . PRO A 1 97 ? -13.790 3.366 5.661 1.00 87.44 97 PRO A C 1
ATOM 749 O O . PRO A 1 97 ? -14.586 2.752 4.983 1.00 87.44 97 PRO A O 1
ATOM 752 N N . GLU A 1 98 ? -13.858 3.385 6.997 1.00 82.75 98 GLU A N 1
ATOM 753 C CA . GLU A 1 98 ? -14.939 2.692 7.711 1.00 82.75 98 GLU A CA 1
ATOM 754 C C . GLU A 1 98 ? -16.305 3.305 7.377 1.00 82.75 98 GLU A C 1
ATOM 756 O O . GLU A 1 98 ? -16.575 4.453 7.743 1.00 82.75 98 GLU A O 1
ATOM 761 N N . ASP A 1 99 ? -17.158 2.511 6.746 1.00 83.00 99 ASP A N 1
ATOM 762 C CA . ASP A 1 99 ? -18.502 2.858 6.280 1.00 83.00 99 ASP A CA 1
ATOM 763 C C . ASP A 1 99 ? -19.554 1.848 6.767 1.00 83.00 99 ASP A C 1
ATOM 765 O O . ASP A 1 99 ? -20.712 2.203 6.997 1.00 83.00 99 ASP A O 1
ATOM 769 N N . SER A 1 100 ? -19.140 0.618 7.081 1.00 79.75 100 SER A N 1
ATOM 770 C CA . SER A 1 100 ? -20.035 -0.456 7.512 1.00 79.75 100 SER A CA 1
ATOM 771 C C . SER A 1 100 ? -20.769 -0.183 8.827 1.00 79.75 100 SER A C 1
ATOM 773 O O . SER A 1 100 ? -21.716 -0.897 9.172 1.00 79.75 100 SER A O 1
ATOM 775 N N . LEU A 1 101 ? -20.374 0.846 9.581 1.00 74.56 101 LEU A N 1
ATOM 776 C CA . LEU A 1 101 ? -21.118 1.322 10.750 1.00 74.56 101 LEU A CA 1
ATOM 777 C C . LEU A 1 101 ? -22.349 2.162 10.396 1.00 74.56 101 LEU A C 1
ATOM 779 O O . LEU A 1 101 ? -23.270 2.226 11.217 1.00 74.56 101 LEU A O 1
ATOM 783 N N . ASP A 1 102 ? -22.378 2.785 9.222 1.00 77.44 102 ASP A N 1
ATOM 784 C CA . ASP A 1 102 ? -23.455 3.685 8.815 1.00 77.44 102 ASP A CA 1
ATOM 785 C C . ASP A 1 102 ? -24.650 2.912 8.239 1.00 77.44 102 ASP A C 1
ATOM 787 O O . ASP A 1 102 ? -25.801 3.255 8.534 1.00 77.44 102 ASP A O 1
ATOM 791 N N . ASP A 1 103 ? -24.405 1.835 7.485 1.00 76.75 103 ASP A N 1
ATOM 792 C CA . ASP A 1 103 ? -25.469 1.054 6.836 1.00 76.75 103 ASP A CA 1
ATOM 793 C C . ASP A 1 103 ? -25.347 -0.482 6.970 1.00 76.75 103 ASP A C 1
ATOM 795 O O . ASP A 1 103 ? -26.253 -1.222 6.569 1.00 76.75 103 ASP A O 1
ATOM 799 N N . GLY A 1 104 ? -24.274 -0.978 7.593 1.00 76.56 104 GLY A N 1
ATOM 800 C CA . GLY A 1 104 ? -24.026 -2.407 7.785 1.00 76.56 104 GLY A CA 1
ATOM 801 C C . GLY A 1 104 ? -23.294 -3.116 6.638 1.00 76.56 104 GLY A C 1
ATOM 802 O O . GLY A 1 104 ? -23.141 -4.345 6.734 1.00 76.56 104 GLY A O 1
ATOM 803 N N . SER A 1 105 ? -22.858 -2.397 5.600 1.00 79.69 105 SER A N 1
ATOM 804 C CA . SER A 1 105 ? -22.153 -2.912 4.415 1.00 79.69 105 SER A CA 1
ATOM 805 C C . SER A 1 105 ? -20.808 -2.196 4.210 1.00 79.69 105 SER A C 1
ATOM 807 O O . SER A 1 105 ? -20.733 -1.002 4.420 1.00 79.69 105 SER A O 1
ATOM 809 N N . ASP A 1 106 ? -19.763 -2.938 3.824 1.00 81.12 106 ASP A N 1
ATOM 810 C CA . ASP A 1 106 ? -18.466 -2.387 3.364 1.00 81.12 106 ASP A CA 1
ATOM 811 C C . ASP A 1 106 ? -18.588 -2.176 1.847 1.00 81.12 106 ASP A C 1
ATOM 813 O O . 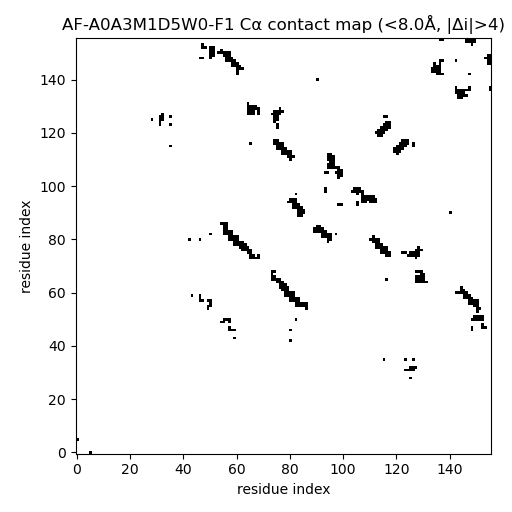ASP A 1 106 ? -18.524 -3.154 1.083 1.00 81.12 106 ASP A O 1
ATOM 817 N N . ASP A 1 107 ? -18.924 -0.957 1.418 1.00 81.50 107 ASP A N 1
ATOM 818 C CA . ASP A 1 107 ? -19.141 -0.597 0.012 1.00 81.50 107 ASP A CA 1
ATOM 819 C C . ASP A 1 107 ? -18.212 0.516 -0.512 1.00 81.50 107 ASP A C 1
ATOM 821 O O . ASP A 1 107 ? -18.010 0.623 -1.733 1.00 81.50 107 ASP A O 1
ATOM 825 N N . ASP A 1 108 ? -17.537 1.239 0.381 1.00 82.44 108 ASP A N 1
ATOM 826 C CA . ASP A 1 108 ? -16.457 2.176 0.103 1.00 82.44 108 ASP A CA 1
ATOM 827 C C . ASP A 1 108 ? -15.087 1.624 0.526 1.00 82.44 108 ASP A C 1
ATOM 829 O O . ASP A 1 108 ? -14.653 1.696 1.668 1.00 82.44 108 ASP A O 1
ATOM 833 N N . ALA A 1 109 ? -14.320 1.168 -0.464 1.00 85.44 109 ALA A N 1
ATOM 834 C CA . ALA A 1 109 ? -12.951 0.693 -0.269 1.00 85.44 109 ALA A CA 1
ATOM 835 C C . ALA A 1 109 ? -11.885 1.695 -0.766 1.00 85.44 109 ALA A C 1
ATOM 837 O O . ALA A 1 109 ? -10.743 1.314 -1.068 1.00 85.44 109 ALA A O 1
ATOM 838 N N . SER A 1 110 ? -12.251 2.969 -0.942 1.00 84.69 110 SER A N 1
ATOM 839 C CA . SER A 1 110 ? -11.432 3.967 -1.647 1.00 84.69 110 SER A CA 1
ATOM 840 C C . SER A 1 110 ? -10.088 4.280 -0.979 1.00 84.69 110 SER A C 1
ATOM 842 O O . SER A 1 110 ? -9.121 4.587 -1.685 1.00 84.69 110 SER A O 1
ATOM 844 N N . GLU A 1 111 ? -9.991 4.162 0.347 1.00 84.81 111 GLU A N 1
ATOM 845 C CA . GLU A 1 111 ? -8.757 4.403 1.115 1.00 84.81 111 GLU A CA 1
ATOM 846 C C . GLU A 1 111 ? -8.018 3.110 1.491 1.00 84.81 111 GLU A C 1
ATOM 848 O O . GLU A 1 111 ? -6.826 3.135 1.812 1.00 84.81 111 GLU A O 1
ATOM 853 N N . GLY A 1 112 ? -8.715 1.977 1.453 1.00 86.56 112 GLY A N 1
ATOM 854 C CA . GLY A 1 112 ? -8.246 0.700 1.961 1.00 86.56 112 GLY A CA 1
ATOM 855 C C . GLY A 1 112 ? -7.656 -0.205 0.897 1.00 86.56 112 GLY A C 1
ATOM 856 O O . GLY A 1 112 ? -6.867 -1.084 1.230 1.00 86.56 112 GLY A O 1
ATOM 857 N N . VAL A 1 113 ? -7.965 0.005 -0.381 1.00 91.06 113 VAL A N 1
ATOM 858 C CA . VAL A 1 113 ? -7.328 -0.741 -1.471 1.00 91.06 113 VAL A CA 1
ATOM 859 C C . VAL A 1 113 ? -6.010 -0.080 -1.836 1.00 91.06 113 VAL A C 1
ATOM 861 O O . VAL A 1 113 ? -5.956 1.118 -2.087 1.00 91.06 113 VAL A O 1
ATOM 864 N N . VAL A 1 114 ? -4.935 -0.854 -1.943 1.00 91.81 114 VAL A N 1
ATOM 865 C CA . VAL A 1 114 ? -3.682 -0.387 -2.539 1.00 91.81 114 VAL A CA 1
ATOM 866 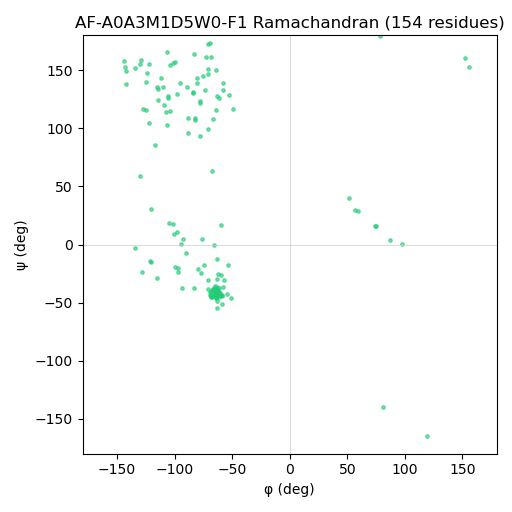C C . VAL A 1 114 ? -3.256 -1.362 -3.618 1.00 91.81 114 VAL A C 1
ATOM 868 O O . VAL A 1 114 ? -2.955 -2.514 -3.332 1.00 91.81 114 VAL A O 1
ATOM 871 N N . ASP A 1 115 ? -3.204 -0.889 -4.859 1.00 90.81 115 ASP A N 1
ATOM 872 C CA . ASP A 1 115 ? -2.732 -1.628 -6.024 1.00 90.81 115 ASP A CA 1
ATOM 873 C C . ASP A 1 115 ? -1.612 -0.845 -6.715 1.00 90.81 115 ASP A C 1
ATOM 875 O O . ASP A 1 115 ? -1.803 0.267 -7.223 1.00 90.81 115 ASP A O 1
ATOM 879 N N . ILE A 1 116 ? -0.419 -1.439 -6.716 1.00 89.88 116 ILE A N 1
ATOM 880 C CA . ILE A 1 116 ? 0.783 -0.871 -7.329 1.00 89.88 116 ILE A CA 1
ATOM 881 C C . ILE A 1 116 ? 1.022 -1.351 -8.765 1.00 89.88 116 ILE A C 1
ATOM 883 O O . ILE A 1 116 ? 2.011 -0.948 -9.387 1.00 89.88 116 ILE A O 1
ATOM 887 N N . GLY A 1 117 ? 0.143 -2.201 -9.293 1.00 86.81 117 GLY A N 1
ATOM 888 C CA . GLY A 1 117 ? 0.200 -2.727 -10.649 1.00 86.81 117 GLY A CA 1
ATOM 889 C C . GLY A 1 117 ? -0.114 -1.708 -11.750 1.00 86.81 117 GLY A C 1
ATOM 890 O O . GLY A 1 117 ? -0.499 -0.560 -11.494 1.00 86.81 117 GLY A O 1
ATOM 891 N N . PRO A 1 118 ? 0.075 -2.108 -13.020 1.00 80.25 118 PRO A N 1
ATOM 892 C CA . PRO A 1 118 ? -0.264 -1.278 -14.168 1.00 80.25 118 PRO A CA 1
ATOM 893 C C . PRO A 1 118 ? -1.784 -1.075 -14.247 1.00 80.25 118 PRO A C 1
ATOM 895 O O . PRO A 1 118 ? -2.519 -1.992 -14.594 1.00 80.25 118 PRO A O 1
ATOM 898 N N . GLY A 1 119 ? -2.244 0.142 -13.943 1.00 80.44 119 GLY A N 1
ATOM 899 C CA . GLY A 1 119 ? -3.672 0.487 -13.895 1.00 80.44 119 GLY A CA 1
ATOM 900 C C . GLY A 1 119 ? -4.295 0.452 -12.496 1.00 80.44 119 GLY A C 1
ATOM 901 O O . GLY A 1 119 ? -5.477 0.758 -12.374 1.00 80.44 119 GLY A O 1
ATOM 902 N N . GLY A 1 120 ? -3.509 0.133 -11.462 1.00 83.50 120 GLY A N 1
ATOM 903 C CA . GLY A 1 120 ? -3.927 0.244 -10.066 1.00 83.50 120 GLY A CA 1
ATOM 904 C C . GLY A 1 120 ? -4.081 1.695 -9.605 1.00 83.50 120 GLY A C 1
ATOM 905 O O . GLY A 1 120 ? -3.720 2.640 -10.314 1.00 83.50 120 GLY A O 1
ATOM 906 N N . ASN A 1 121 ? -4.593 1.888 -8.391 1.00 85.12 121 ASN A N 1
ATOM 907 C CA . ASN A 1 121 ? -4.791 3.217 -7.804 1.00 85.12 121 ASN A CA 1
ATOM 908 C C . ASN A 1 121 ? -3.482 3.887 -7.337 1.00 85.12 121 ASN A C 1
ATOM 910 O O . ASN A 1 121 ? -3.420 5.109 -7.194 1.00 85.12 121 ASN A O 1
ATOM 914 N N . HIS A 1 122 ? -2.408 3.116 -7.168 1.00 85.94 122 HIS A N 1
ATOM 915 C CA . HIS A 1 122 ? -1.085 3.606 -6.789 1.00 85.94 122 HIS A CA 1
ATOM 916 C C . HIS A 1 122 ? 0.011 3.059 -7.715 1.00 85.94 122 HIS A C 1
ATOM 918 O O . HIS A 1 122 ? 0.971 2.454 -7.234 1.00 85.94 122 HIS A O 1
ATOM 924 N N . PRO A 1 123 ? -0.058 3.303 -9.037 1.00 84.19 123 PRO A N 1
ATOM 925 C CA . PRO A 1 123 ? 0.793 2.618 -9.999 1.00 84.19 123 PRO A CA 1
ATOM 926 C C . PRO A 1 123 ? 2.273 2.916 -9.735 1.00 84.19 123 PRO A C 1
ATOM 928 O O . PRO A 1 123 ? 2.709 4.075 -9.675 1.00 84.19 123 PRO A O 1
ATOM 931 N N . MET A 1 124 ? 3.073 1.859 -9.590 1.00 82.81 124 MET A N 1
ATOM 932 C CA . MET A 1 124 ? 4.517 1.961 -9.393 1.00 82.81 124 MET A CA 1
ATOM 933 C C . MET A 1 124 ? 5.245 1.196 -10.492 1.00 82.81 124 MET A C 1
ATOM 935 O O . MET A 1 124 ? 5.319 -0.028 -10.487 1.00 82.81 124 MET A O 1
ATOM 939 N N . ALA A 1 125 ? 5.816 1.944 -11.438 1.00 77.69 125 ALA A N 1
ATOM 940 C CA . ALA A 1 125 ? 6.584 1.359 -12.529 1.00 77.69 125 ALA A CA 1
ATOM 941 C C . ALA A 1 125 ? 7.760 0.526 -11.994 1.00 77.69 125 ALA A C 1
ATOM 943 O O . ALA A 1 125 ? 8.522 0.993 -11.142 1.00 77.69 125 ALA A O 1
ATOM 944 N N . ASP A 1 126 ? 7.905 -0.684 -12.538 1.00 77.75 126 ASP A N 1
ATOM 945 C CA . ASP A 1 126 ? 8.982 -1.637 -12.253 1.00 77.75 126 ASP A CA 1
ATOM 946 C C . ASP A 1 126 ? 9.115 -2.016 -10.760 1.00 77.75 126 ASP A C 1
ATOM 948 O O . ASP A 1 126 ? 10.211 -2.312 -10.275 1.00 77.75 126 ASP A O 1
ATOM 952 N N . ALA A 1 127 ? 8.001 -1.998 -10.014 1.00 82.62 127 ALA A N 1
ATOM 953 C CA . ALA A 1 127 ? 7.914 -2.505 -8.646 1.00 82.62 127 ALA A CA 1
ATOM 954 C C . ALA A 1 127 ? 7.194 -3.869 -8.606 1.00 82.62 127 ALA A C 1
ATOM 956 O O . ALA A 1 127 ? 6.024 -3.987 -8.953 1.00 82.62 127 ALA A O 1
ATOM 957 N N . CYS A 1 128 ? 7.950 -4.900 -8.223 1.00 85.00 128 CYS A N 1
ATOM 958 C CA . CYS A 1 128 ? 7.562 -6.288 -7.939 1.00 85.00 128 CYS A CA 1
ATOM 959 C C . CYS A 1 128 ? 7.127 -6.588 -6.500 1.00 85.00 128 CYS A C 1
ATOM 961 O O . CYS A 1 128 ? 8.028 -6.671 -5.661 1.00 85.00 128 CYS A O 1
ATOM 963 N N . LEU A 1 129 ? 5.851 -6.843 -6.189 1.00 86.25 129 LEU A N 1
ATOM 964 C CA . LEU A 1 129 ? 5.530 -7.628 -4.992 1.00 86.25 129 LEU A CA 1
ATOM 965 C C . LEU A 1 129 ? 5.663 -9.113 -5.336 1.00 86.25 129 LEU A C 1
ATOM 967 O O . LEU A 1 129 ? 4.848 -9.670 -6.071 1.00 86.25 129 LEU A O 1
ATOM 971 N N . ARG A 1 130 ? 6.726 -9.740 -4.827 1.00 84.25 130 ARG A N 1
ATOM 972 C CA . ARG A 1 130 ? 6.974 -11.172 -5.032 1.00 84.25 130 ARG A CA 1
ATOM 973 C C . ARG A 1 130 ? 5.877 -11.992 -4.375 1.0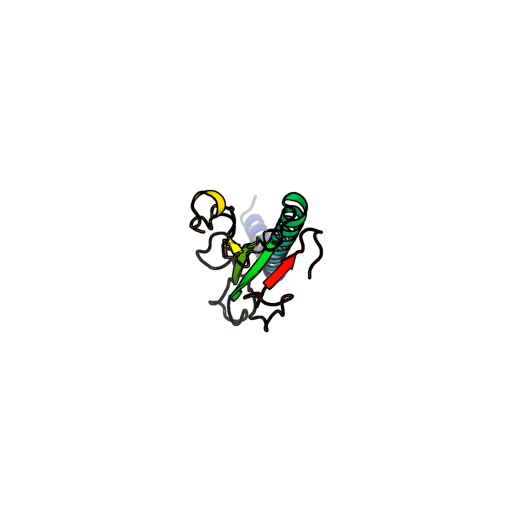0 84.25 130 ARG A C 1
ATOM 975 O O . ARG A 1 130 ? 5.369 -11.598 -3.330 1.00 84.25 130 ARG A O 1
ATOM 982 N N . GLN A 1 131 ? 5.600 -13.160 -4.947 1.00 81.75 131 GLN A N 1
ATOM 983 C CA . GLN A 1 131 ? 4.805 -14.172 -4.264 1.00 81.75 131 GLN A CA 1
ATOM 984 C C . GLN A 1 131 ? 5.397 -14.444 -2.873 1.00 81.75 131 GLN A C 1
ATOM 986 O O . GLN A 1 131 ? 6.607 -14.660 -2.733 1.00 81.75 131 GLN A O 1
ATOM 991 N N . TRP A 1 132 ? 4.540 -14.383 -1.861 1.00 81.31 132 TRP A N 1
ATOM 992 C CA . TRP A 1 132 ? 4.853 -14.727 -0.482 1.00 81.31 132 TRP A CA 1
ATOM 993 C C . TRP A 1 132 ? 4.345 -16.139 -0.180 1.00 81.31 132 TRP A C 1
ATOM 995 O O . TRP A 1 132 ? 3.457 -16.663 -0.853 1.00 81.31 132 TRP A O 1
ATOM 1005 N N . GLU A 1 133 ? 4.944 -16.767 0.823 1.00 77.06 133 GLU A N 1
ATOM 1006 C CA . GLU A 1 133 ? 4.355 -17.936 1.476 1.00 77.06 133 GLU A CA 1
ATOM 1007 C C . GLU A 1 133 ? 3.352 -17.463 2.531 1.00 77.06 133 GLU A C 1
ATOM 1009 O O . GLU A 1 133 ? 3.396 -16.296 2.924 1.00 77.06 133 GLU A O 1
ATOM 1014 N N . SER A 1 134 ? 2.473 -18.355 2.999 1.00 70.56 134 SER A N 1
ATOM 1015 C CA . SER A 1 134 ? 1.399 -17.997 3.930 1.00 70.56 134 SER A CA 1
ATOM 1016 C C . SER A 1 134 ? 1.927 -17.181 5.112 1.00 70.56 134 SER A C 1
ATOM 1018 O O . SER A 1 134 ? 2.719 -17.693 5.913 1.00 70.56 134 SER A O 1
ATOM 1020 N N . ILE A 1 135 ? 1.475 -15.935 5.246 1.00 74.44 135 ILE A N 1
ATOM 1021 C CA . ILE A 1 135 ? 1.792 -15.135 6.432 1.00 74.44 135 ILE A CA 1
ATOM 1022 C C . ILE A 1 135 ? 0.799 -15.559 7.509 1.00 74.44 135 ILE A C 1
ATOM 1024 O O . ILE A 1 135 ? -0.401 -15.305 7.401 1.00 74.44 135 ILE A O 1
ATOM 1028 N N . ALA A 1 136 ? 1.291 -16.275 8.519 1.00 63.09 136 ALA A N 1
ATOM 1029 C CA . ALA A 1 136 ? 0.471 -16.707 9.639 1.00 63.09 136 ALA A CA 1
ATOM 1030 C C . ALA A 1 136 ? 0.122 -15.493 10.509 1.00 63.09 136 ALA A C 1
ATOM 1032 O O . ALA A 1 136 ? 0.939 -15.041 11.312 1.00 63.09 136 ALA A O 1
ATOM 1033 N N . GLY A 1 137 ? -1.085 -14.963 10.322 1.00 61.00 137 GLY A N 1
ATOM 1034 C CA . GLY A 1 137 ? -1.665 -13.978 11.220 1.00 61.00 137 GLY A CA 1
ATOM 1035 C C . GLY A 1 137 ? -2.107 -14.604 12.556 1.00 61.00 137 GLY A C 1
ATOM 1036 O O . GLY A 1 137 ? -2.289 -15.820 12.666 1.00 61.00 137 GLY A O 1
ATOM 1037 N N . PRO A 1 138 ? -2.297 -13.787 13.596 1.00 61.62 138 PRO A N 1
ATOM 1038 C CA . PRO A 1 138 ? -2.714 -14.232 14.919 1.00 61.62 138 PRO A CA 1
ATOM 1039 C C . PRO A 1 138 ? -4.192 -14.647 14.970 1.00 61.62 138 PRO A C 1
ATOM 1041 O O . PRO A 1 138 ? -5.084 -13.890 14.583 1.00 61.62 138 PRO A O 1
ATOM 1044 N N . GLY A 1 139 ? -4.456 -15.806 15.582 1.00 54.75 139 GLY A N 1
ATOM 1045 C CA . GLY A 1 139 ? -5.789 -16.212 16.043 1.00 54.75 139 GLY A CA 1
ATOM 1046 C C . GLY A 1 139 ? -6.751 -16.745 14.972 1.00 54.75 139 GLY A C 1
ATOM 1047 O O . GLY A 1 139 ? -6.421 -16.864 13.798 1.00 54.75 139 GLY A O 1
ATOM 1048 N N . SER A 1 140 ? -7.954 -17.118 15.424 1.00 52.25 140 SER A N 1
ATOM 1049 C CA . SER A 1 140 ? -9.057 -17.637 14.608 1.00 52.25 140 SER A CA 1
ATOM 1050 C C . SER A 1 140 ? -9.789 -16.513 13.867 1.00 52.25 140 SER A C 1
ATOM 1052 O O . SER A 1 140 ? -10.339 -15.617 14.505 1.00 52.25 140 SER A O 1
ATOM 1054 N N . GLY A 1 141 ? -9.829 -16.599 12.542 1.00 57.00 141 GLY A N 1
ATOM 1055 C CA . GLY A 1 141 ? -10.436 -15.640 11.614 1.00 57.00 141 GLY A CA 1
ATOM 1056 C C . GLY A 1 141 ? -9.696 -15.727 10.279 1.00 57.00 141 GLY A C 1
ATOM 1057 O O . GLY A 1 141 ? -8.585 -16.255 10.261 1.00 57.00 141 GLY A O 1
ATOM 1058 N N . ASP A 1 142 ? -10.278 -15.258 9.172 1.00 64.44 142 ASP A N 1
ATOM 1059 C CA . ASP A 1 142 ? -9.627 -15.206 7.847 1.00 64.44 142 ASP A CA 1
ATOM 1060 C C . ASP A 1 142 ? -8.459 -14.196 7.837 1.00 64.44 142 ASP A C 1
ATOM 1062 O O . ASP A 1 142 ? -8.498 -13.169 7.166 1.00 64.44 142 ASP A O 1
ATOM 1066 N N . ASN A 1 143 ? -7.430 -14.456 8.644 1.00 70.06 143 ASN A N 1
ATOM 1067 C CA . ASN A 1 143 ? -6.215 -13.661 8.827 1.00 70.06 143 ASN A CA 1
ATOM 1068 C C . ASN A 1 14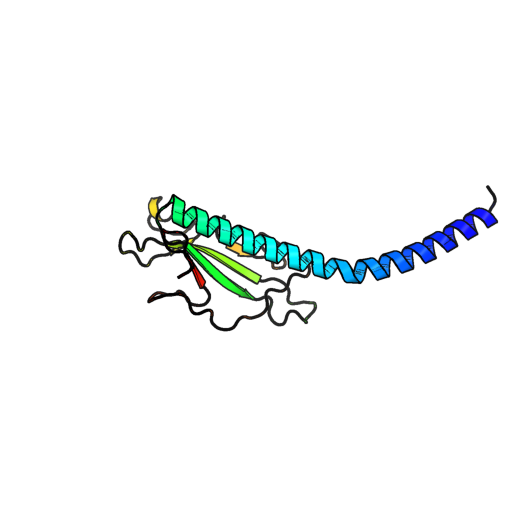3 ? -5.032 -14.263 8.051 1.00 70.06 143 ASN A C 1
ATOM 1070 O O . ASN A 1 143 ? -3.872 -13.960 8.346 1.00 70.06 143 ASN A O 1
ATOM 1074 N N . ALA A 1 144 ? -5.310 -15.133 7.077 1.00 74.56 144 ALA A N 1
ATOM 1075 C CA . ALA A 1 144 ? -4.300 -15.585 6.135 1.00 74.56 144 ALA A CA 1
ATOM 1076 C C . ALA A 1 144 ? -3.710 -14.375 5.400 1.00 74.56 144 ALA A C 1
ATOM 1078 O O . ALA A 1 144 ? -4.432 -13.442 5.050 1.00 74.56 144 ALA A O 1
ATOM 1079 N N . ASP A 1 145 ? -2.392 -14.385 5.209 1.00 82.44 145 ASP A N 1
ATOM 1080 C CA . ASP A 1 145 ? -1.670 -13.352 4.463 1.00 82.44 145 ASP A CA 1
ATOM 1081 C C . ASP A 1 145 ? -1.824 -11.938 5.037 1.00 82.44 145 ASP A C 1
ATOM 1083 O O . ASP A 1 145 ? -1.738 -10.941 4.317 1.00 82.44 145 ASP A O 1
ATOM 1087 N N . SER A 1 146 ? -2.029 -11.853 6.357 1.00 85.50 146 SER A N 1
ATOM 1088 C CA . SER A 1 146 ? -2.310 -10.595 7.038 1.00 85.50 146 SER A CA 1
ATOM 1089 C C . SER A 1 146 ? -1.347 -10.262 8.176 1.00 85.50 146 SER A C 1
ATOM 1091 O O . SER A 1 146 ? -0.848 -11.133 8.889 1.00 85.50 146 SER A O 1
ATOM 1093 N N . ILE A 1 147 ? -1.106 -8.965 8.361 1.00 85.88 147 ILE A N 1
ATOM 1094 C CA . ILE A 1 147 ? -0.411 -8.391 9.513 1.00 85.88 147 ILE A CA 1
ATOM 1095 C C . ILE A 1 147 ? -1.459 -7.683 10.359 1.00 85.88 147 ILE A C 1
ATOM 1097 O O . ILE A 1 147 ? -2.030 -6.688 9.916 1.00 85.88 147 ILE A O 1
ATOM 1101 N N . VAL A 1 148 ? -1.699 -8.180 11.573 1.00 87.38 148 VAL A N 1
ATOM 1102 C CA . VAL A 1 148 ? -2.743 -7.663 12.466 1.00 87.38 148 VAL A CA 1
ATOM 1103 C C . VAL A 1 148 ? -2.123 -6.858 13.605 1.00 87.38 148 VAL A C 1
ATOM 1105 O O . VAL A 1 148 ? -1.257 -7.341 14.338 1.00 87.38 148 VAL A O 1
ATOM 1108 N N . PHE A 1 149 ? -2.612 -5.638 13.798 1.00 87.50 149 PHE A N 1
ATOM 1109 C CA . PHE A 1 149 ? -2.307 -4.801 14.948 1.00 87.50 149 PHE A CA 1
ATOM 1110 C C . PHE A 1 149 ? -3.418 -4.905 15.989 1.00 87.50 149 PHE A C 1
ATOM 1112 O O . PHE A 1 149 ? -4.600 -4.724 15.709 1.00 87.50 149 PHE A O 1
ATOM 1119 N N . SER A 1 150 ? -3.024 -5.163 17.232 1.00 85.50 150 SER A N 1
ATOM 1120 C CA . SER A 1 150 ? -3.918 -5.041 18.385 1.00 85.50 150 SER A CA 1
ATOM 1121 C C . SER A 1 150 ? -4.298 -3.575 18.654 1.00 85.50 150 SER A C 1
ATOM 1123 O O . SER A 1 150 ? -3.521 -2.685 18.309 1.00 85.50 150 SER A O 1
ATOM 1125 N N . PRO A 1 151 ? -5.385 -3.305 19.408 1.00 83.19 151 PRO A N 1
ATOM 1126 C CA . PRO A 1 151 ? -5.754 -1.955 19.870 1.00 83.19 151 PRO A CA 1
ATOM 1127 C C . PRO A 1 151 ? -4.651 -1.197 20.624 1.00 83.19 151 PRO A C 1
ATOM 1129 O O . PRO A 1 151 ? -4.702 0.011 20.806 1.00 83.19 151 PRO A O 1
ATOM 1132 N N . ARG A 1 152 ? -3.631 -1.913 21.107 1.00 81.19 152 ARG A N 1
ATOM 1133 C CA . ARG A 1 152 ? -2.461 -1.342 21.787 1.00 81.19 152 ARG A CA 1
ATOM 1134 C C . ARG A 1 152 ? -1.295 -1.054 20.829 1.00 81.19 152 ARG A C 1
ATOM 1136 O O . ARG A 1 152 ? -0.211 -0.699 21.283 1.00 81.19 152 ARG A O 1
ATOM 1143 N N . GLY A 1 153 ? -1.489 -1.249 19.526 1.00 69.69 153 GLY A N 1
ATOM 1144 C CA . GLY A 1 153 ? -0.496 -1.015 18.480 1.00 69.69 153 GLY A CA 1
ATOM 1145 C C . GLY A 1 153 ? 0.623 -2.058 18.419 1.00 69.69 153 GLY A C 1
ATOM 1146 O O . GLY A 1 153 ? 1.667 -1.783 17.824 1.00 69.69 153 GLY A O 1
ATOM 1147 N N . TRP A 1 154 ? 0.453 -3.223 19.050 1.00 77.94 154 TRP A N 1
ATOM 1148 C CA . TRP A 1 154 ? 1.382 -4.351 18.918 1.00 77.94 154 TRP A CA 1
ATOM 1149 C C . TRP A 1 154 ? 0.958 -5.234 17.756 1.00 77.94 154 TRP A C 1
ATOM 1151 O O . TRP A 1 154 ? -0.231 -5.551 17.660 1.00 77.94 154 TRP A O 1
ATOM 1161 N N . VAL A 1 155 ? 1.925 -5.651 16.935 1.00 76.75 155 VAL A N 1
ATOM 1162 C CA . VAL A 1 155 ? 1.727 -6.756 15.990 1.00 76.75 155 VAL A CA 1
ATOM 1163 C C . VAL A 1 155 ? 1.450 -8.004 16.814 1.00 76.75 155 VAL A C 1
ATOM 1165 O O . VAL A 1 155 ? 2.177 -8.277 17.775 1.00 76.75 155 VAL A O 1
ATOM 1168 N N . ARG A 1 156 ? 0.361 -8.689 16.492 1.00 65.50 156 ARG A N 1
ATOM 1169 C CA . ARG A 1 156 ? -0.008 -9.948 17.128 1.00 65.50 156 ARG A CA 1
ATOM 1170 C C . ARG A 1 156 ? 0.477 -11.132 16.303 1.00 65.50 156 ARG A C 1
ATOM 1172 O O . ARG A 1 156 ? 0.551 -10.991 15.065 1.00 65.50 156 ARG A O 1
#

Radius of gyration: 22.71 Å; Cα contacts (8 Å, |Δi|>4): 282; chains: 1; bounding box: 61×48×59 Å

Mean predicted aligned error: 10.38 Å

Secondary structure (DSSP, 8-state):
--HHHHHHHHHHHHHHHHHHHHHHHHHHHHHHHHHHHHHHHHHHHHHHHHHHHHTS-EEEEEEEE-SSTTSTT--BEEEEEEEE-GGGT---EEESS--HHHHS-----TTTEEE-STTSSS--TT-B-PPPPP-B-SSSSS-BTEEEE-TTS-B-

pLDDT: mean 80.84, std 9.35, range [52.25, 93.25]

Sequence (156 aa):
MTLTELAIVMAVLVVLGAIGYASLRDQLPRFRTVKAARRLRSDLLDLRELAVRTNRETRLVLTGSGGDCRDGRSWGGSWLLQIGNSSLGSNRWDTLPEDSLDDGSDDDA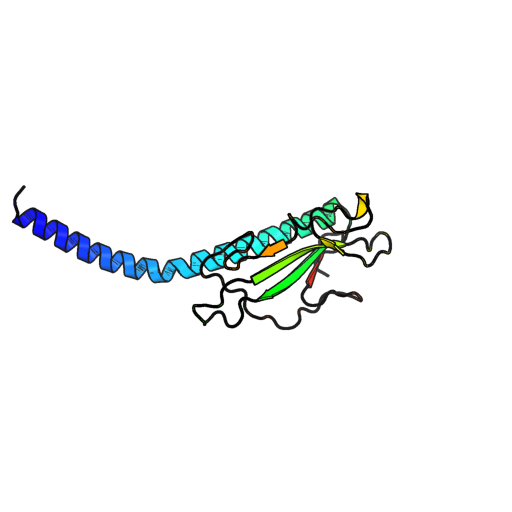SEGVVDIGPGGNHPMADACLRQWESIAGPGSGDNADSIVFSPRGWVR

Nearest PDB structures (foldseek):
  4dq9-assembly2_A  TM=7.797E-01  e=5.563E-01  Vibrio cholerae
  6th6-assembly1_Ao  TM=1.905E-01  e=8.499E+00  Thermococcus kodakarensis KOD1

Solvent-accessible surface area (backbone atoms only — not comparable to full-atom values): 8385 Å² total; per-residue (Å²): 139,53,78,66,57,53,52,52,52,50,53,52,51,51,54,52,49,53,53,51,51,58,59,49,63,73,48,54,59,57,56,36,43,50,51,54,53,51,49,56,52,46,54,54,51,51,41,28,49,47,7,44,75,68,56,20,32,18,34,41,32,62,74,43,53,14,43,64,61,82,46,100,83,32,49,6,26,28,35,36,36,32,41,36,36,56,84,78,76,37,92,56,71,33,38,21,51,85,43,35,86,80,79,71,50,76,82,49,46,80,71,10,59,44,26,26,18,91,87,37,91,49,60,40,77,84,24,55,34,57,71,76,75,87,36,82,30,64,74,94,66,99,32,68,35,24,54,37,24,37,34,83,44,43,77,86

=== Feature glossary ===
The record interleaves many kinds of information about one protein. Here is each kind framed as the question it answers.

Q: Are the domains correctly placed relative to each other?
A: Predicted aligned error is AlphaFold's pairwise confidence. Unlike pLDDT (per-residue), PAE is per-residue-pair and captures whether two parts of the structure are correctly placed relative to each other. Units are ångströms of expected positional error.

Q: Which residues are in helices, strands, or loops?
A: Eight-state secondary structure (DSSP): H is the canonical α-helix, G the tighter 3₁₀-helix, I the wider π-helix; E/B are β-structure, T and S are turns and bends, and '-' is everything else. DSSP derives these from the pattern of main-chain N–H···O=C hydrogen bonds, not from the sequence.

Q: What if only a Cα trace is available?
A: P-SEA three-state annotation labels each residue as helix, strand, or coil based purely on the geometry of the Cα trace. It serves as a fallback when the full backbone (and thus DSSP) is unavailable.

Q: What are the backbone torsion angles?
A: φ (phi) and ψ (psi) are the two rotatable backbone dihedrals per residue: φ is the C(i-1)–N–Cα–C torsion, ψ is the N–Cα–C–N(i+1) torsion, both in degrees on (−180°, 180°]. α-helical residues cluster near (−60°, −45°); β-strand residues near (−120°, +130°). A Ramachandran plot is simply a scatter of (φ, ψ) for every residue.

Q: What known structures does this most resemble?
A: Structural nearest neighbors (via F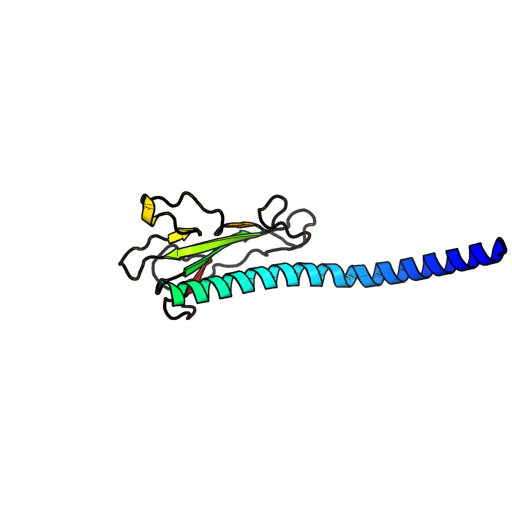oldseek easy-search vs the PDB). Reported per hit: target PDB id, E-value, and alignment TM-score. A TM-score above ~0.5 is the conventional threshold for 'same fold'.

Q: What family and function is it annotated with?
A: Database cross-references. InterPro integrates a dozen domain/family signature databases into unified entries with residue-range hits. GO terms attach function/process/location labels with evidence codes. CATH codes position the fold in a four-level structural taxonomy. Organism is the NCBI-taxonomy species name.

Q: Which residues are buried vs exposed?
A: Solvent accessibility: the surface area of each residue that a 1.4 Å water probe can touch, in Å². When only backbone atoms are present the absolute values are lower than full-atom SASA (side chains contribute most of the area) and are flagged as backbone-only.

Q: What do the diagnostic plots show?
A: Three diagnostic plots accompany the record. The Cα contact map visualizes the tertiary structure as a 2D adjacency matrix (8 Å cutoff, sequence-local contacts suppressed). The Ramachandran plot shows the distribution of backbone (φ, ψ) torsions, with points in the α and β basins reflecting secondary structure content. The PAE plot shows AlphaFold's inter-residue confidence as a color matrix.

Q: What is the amino-acid chain?
A: The amino-acid sequence is the protein's primary structure: the linear order of residues from the N-terminus to the C-terminus, written in one-letter code. Everything else here — the 3D coordinates, the secondary structure, the domain annotations — is ultimately a consequence of this string.

Q: What do the rendered images show?
A: The six renders are orthographic views along the three Cartesian axes in both directions. Representation (cartoon, sticks, or surface) and color scheme (sequence-rainbow or by-chain) vary across proteins so the training set covers all the common visualization conventions.

Q: Where is each backbone atom in 3D?
A: The mmCIF table is the protein's shape written out atom by atom. For each backbone N, Cα, C, and carbonyl O, it records an (x, y, z) coordinate triple in Å plus the residue type, chain letter, and residue number.

Q: How mobile is each atom in the crystal?
A: For experimental (PDB) structures, the B-factor (temperature factor) quantifies the positional spread of each atom in the crystal — a combination of thermal vibration and static disorder — in units of Å². High B-factors mark flexible loops or poorly resolved regions; low B-factors mark the rigid, well-ordered core.

Q: How big and how compact is the whole molecule?
A: Three whole-structure scalars: the radius of gyration (RMS distance of Cα from centroid, in Å), the count of Cα–Cα contacts (pairs closer than 8 Å and separated by more than four residues in sequence — i.e. tertiary, not local, contacts), and the bounding-box dimensions. Together they distinguish compact globular folds from extended fibres or disordered chains.

Q: What does the local fold look like, residue by residue?
A: A 3Di character summarizes, for each residue, the relative orientation of the Cα frame of its nearest spatial neighbor. Because it encodes fold topology rather than chemistry, 3Di alignments detect remote structural similarity that sequence alignment misses.

Q: How confident is the AlphaFold model at each residue?
A: For AlphaFold models, the B-factor field carries pLDDT — the model's own estimate of local accuracy on a 0–100 scale. Regions with pLDDT<50 should be treated as essentially unmodeled; they often correspond to intrinsically disordered segments.